Protein AF-A0A1N7I812-F1 (afdb_monomer_lite)

Organism: NCBI:txid112234

Structure (mmCIF, N/CA/C/O backbone):
data_AF-A0A1N7I812-F1
#
_entry.id   AF-A0A1N7I812-F1
#
loop_
_atom_site.group_PDB
_atom_site.id
_atom_site.type_symbol
_atom_site.label_atom_id
_atom_site.label_alt_id
_atom_site.label_comp_id
_atom_site.label_asym_id
_atom_site.label_entity_id
_atom_site.label_seq_id
_atom_site.pdbx_PDB_ins_code
_atom_site.Cartn_x
_atom_site.Cartn_y
_atom_site.Cartn_z
_atom_site.occupancy
_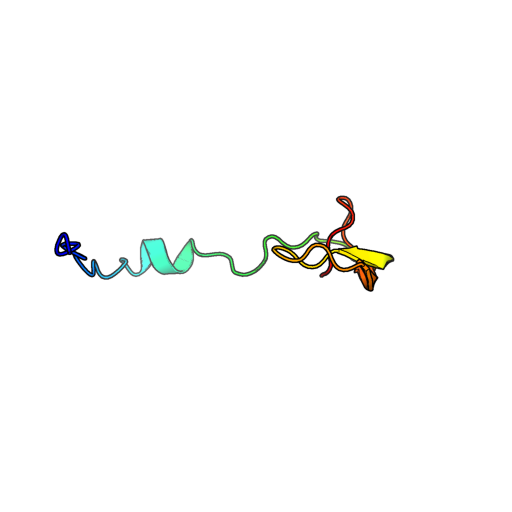atom_site.B_iso_or_equiv
_atom_site.auth_seq_id
_atom_site.auth_comp_id
_atom_site.auth_asym_id
_atom_site.auth_atom_id
_atom_site.pdbx_PDB_model_num
ATOM 1 N N . MET A 1 1 ? 17.103 19.021 26.079 1.00 49.38 1 MET A N 1
AT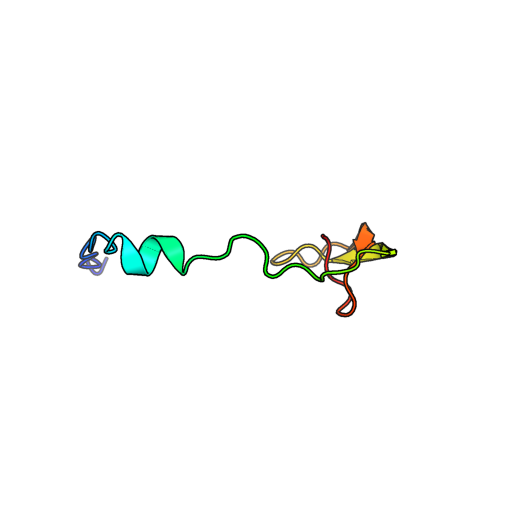OM 2 C CA . MET A 1 1 ? 16.175 18.166 25.301 1.00 49.38 1 MET A CA 1
ATOM 3 C C . MET A 1 1 ? 14.752 18.431 25.777 1.00 49.38 1 MET A C 1
ATOM 5 O O . MET A 1 1 ? 14.477 18.206 26.951 1.00 49.38 1 MET A O 1
ATOM 9 N N . LYS A 1 2 ? 13.867 18.978 24.933 1.00 58.94 2 LYS A N 1
ATOM 10 C CA . LYS A 1 2 ? 12.455 19.171 25.309 1.00 58.94 2 LYS A CA 1
ATOM 11 C C . LYS A 1 2 ? 11.799 17.794 25.444 1.00 58.94 2 LYS A C 1
ATOM 13 O O . LYS A 1 2 ? 11.840 17.010 24.502 1.00 58.94 2 LYS A O 1
ATOM 18 N N . LYS A 1 3 ? 11.224 17.493 26.611 1.00 63.69 3 LYS A N 1
ATOM 19 C CA . LYS A 1 3 ? 10.446 16.265 26.818 1.00 63.69 3 LYS A CA 1
ATOM 20 C C . LYS A 1 3 ? 9.174 16.368 25.972 1.00 63.69 3 LYS A C 1
ATOM 22 O O . LYS A 1 3 ? 8.315 17.197 26.261 1.00 63.69 3 LYS A O 1
ATOM 27 N N . LEU A 1 4 ? 9.074 15.568 24.912 1.00 68.25 4 LEU A N 1
ATOM 28 C CA . LEU A 1 4 ? 7.833 15.415 24.158 1.00 68.25 4 LEU A CA 1
ATOM 29 C C . LEU A 1 4 ? 6.831 14.697 25.066 1.00 68.25 4 LEU A C 1
ATOM 31 O O . LEU A 1 4 ? 7.062 13.565 25.484 1.00 68.25 4 LEU A O 1
ATOM 35 N N . ASN A 1 5 ? 5.737 15.373 25.411 1.00 69.62 5 ASN A N 1
ATOM 36 C CA . ASN A 1 5 ? 4.645 14.774 26.169 1.00 69.62 5 ASN A CA 1
ATOM 37 C C . ASN A 1 5 ? 3.809 13.905 25.217 1.00 69.62 5 ASN A C 1
ATOM 39 O O . ASN A 1 5 ? 2.793 14.347 24.680 1.00 69.62 5 ASN A O 1
ATOM 43 N N . ILE A 1 6 ? 4.295 12.695 24.930 1.00 72.25 6 ILE A N 1
ATOM 44 C CA . ILE A 1 6 ? 3.610 11.745 24.051 1.00 72.25 6 ILE A CA 1
ATOM 45 C C . ILE A 1 6 ? 2.443 11.142 24.836 1.00 72.25 6 ILE A C 1
ATOM 47 O O . ILE A 1 6 ? 2.590 10.158 25.557 1.00 72.25 6 ILE A O 1
ATOM 51 N N . GLN A 1 7 ? 1.261 11.738 24.694 1.00 74.38 7 GLN A N 1
ATOM 52 C CA . GLN A 1 7 ? 0.023 11.123 25.159 1.00 74.38 7 GLN A CA 1
ATOM 53 C C . GLN A 1 7 ? -0.325 9.954 24.232 1.00 74.38 7 GLN A C 1
ATOM 55 O O . GLN A 1 7 ? -0.882 10.151 23.151 1.00 74.38 7 GLN A O 1
ATOM 60 N N . GLN A 1 8 ? -0.013 8.726 24.648 1.00 71.75 8 GLN A N 1
ATOM 61 C CA . GLN A 1 8 ? -0.459 7.521 23.947 1.00 71.75 8 GLN A CA 1
ATOM 62 C C . GLN A 1 8 ? -1.975 7.351 24.122 1.00 71.75 8 GLN A C 1
ATOM 64 O O . GLN A 1 8 ? -2.455 6.730 25.070 1.00 71.75 8 GLN A O 1
ATOM 69 N N . LYS A 1 9 ? -2.760 7.933 23.209 1.00 80.06 9 LYS A N 1
ATOM 70 C CA . LYS A 1 9 ? -4.213 7.741 23.173 1.00 80.06 9 LYS A CA 1
ATOM 71 C C . LYS A 1 9 ? -4.536 6.440 22.443 1.00 80.06 9 LYS A C 1
ATOM 73 O O . LYS A 1 9 ? -4.242 6.299 21.259 1.00 80.06 9 LYS A O 1
ATOM 78 N N . LYS A 1 10 ? -5.185 5.499 23.137 1.00 84.44 10 LYS A N 1
ATOM 79 C CA . LYS A 1 10 ? -5.770 4.319 22.486 1.00 84.44 10 LYS A CA 1
ATOM 80 C C . LYS A 1 10 ? -6.856 4.763 21.507 1.00 84.44 10 LYS A C 1
ATOM 82 O O . LYS A 1 10 ? -7.767 5.506 21.869 1.00 84.44 10 LYS A O 1
ATOM 87 N N . LEU A 1 11 ? -6.773 4.269 20.276 1.00 85.81 11 LEU A N 1
ATOM 88 C CA . LEU A 1 11 ? -7.828 4.441 19.285 1.00 85.81 11 LEU A CA 1
ATOM 89 C C . LEU A 1 11 ? -9.063 3.624 19.680 1.00 85.81 11 LEU A C 1
ATOM 91 O O . LEU A 1 11 ? -8.961 2.518 20.212 1.00 85.81 11 LEU A O 1
ATOM 95 N N . SER A 1 12 ? -10.250 4.162 19.399 1.00 91.00 12 SER A N 1
ATOM 96 C CA . SER A 1 12 ? -11.497 3.416 19.573 1.00 91.00 12 SER A CA 1
ATOM 97 C C . SER A 1 12 ? -11.611 2.299 18.530 1.00 91.00 12 SER A C 1
ATOM 99 O O . SER A 1 12 ? -11.068 2.408 17.431 1.00 91.00 12 SER A O 1
ATOM 101 N N . LYS A 1 13 ? -12.396 1.247 18.815 1.00 86.69 13 LYS A N 1
ATOM 102 C CA . LYS A 1 13 ? -12.668 0.167 17.840 1.00 86.69 13 LYS A CA 1
ATOM 103 C C . LYS A 1 13 ? -13.192 0.703 16.500 1.00 86.69 13 LYS A C 1
ATOM 105 O O . LYS A 1 13 ? -12.835 0.187 15.448 1.00 86.69 13 LYS A O 1
ATOM 110 N N . LYS A 1 14 ? -14.021 1.754 16.532 1.00 87.38 14 LYS A N 1
ATOM 111 C CA . LYS A 1 14 ? -14.550 2.417 15.329 1.00 87.38 14 LYS A CA 1
ATOM 112 C C . LYS A 1 14 ? -13.452 3.137 14.540 1.00 87.38 14 LYS A C 1
ATOM 114 O O . LYS A 1 14 ? -13.502 3.121 13.318 1.00 87.38 14 LYS A O 1
ATOM 119 N N . ALA A 1 15 ? -12.482 3.749 15.220 1.00 84.44 15 ALA A N 1
ATOM 120 C CA . ALA A 1 15 ? -11.339 4.392 14.577 1.00 84.44 15 ALA A CA 1
ATOM 121 C C . ALA A 1 15 ? -10.377 3.360 13.977 1.00 84.44 15 ALA A C 1
ATOM 123 O O . ALA A 1 15 ? -9.964 3.525 12.838 1.00 84.44 15 ALA A O 1
ATOM 124 N N . LEU A 1 16 ? -10.108 2.260 14.686 1.00 84.25 16 LEU A N 1
ATOM 125 C CA . LEU A 1 16 ? -9.285 1.160 14.173 1.00 84.25 16 LEU A CA 1
ATOM 126 C C . LEU A 1 16 ? -9.864 0.562 12.884 1.00 84.25 16 LEU A C 1
ATOM 128 O O . LEU A 1 16 ? -9.133 0.366 11.926 1.00 84.25 16 LEU A O 1
ATOM 132 N N . LYS A 1 17 ? -11.187 0.358 12.816 1.00 84.19 17 LYS A N 1
ATOM 133 C CA . LYS A 1 17 ? -11.872 -0.119 11.598 1.00 84.19 17 LYS A CA 1
ATOM 134 C C . LYS A 1 17 ? -11.792 0.845 10.408 1.00 84.19 17 LYS A C 1
ATOM 136 O O . LYS A 1 17 ? -12.050 0.426 9.288 1.00 84.19 17 LYS A O 1
ATOM 141 N N . LYS A 1 18 ? -11.507 2.128 10.648 1.00 81.56 18 LYS A N 1
ATOM 142 C CA . LYS A 1 18 ? -11.316 3.136 9.595 1.00 81.56 18 LYS A CA 1
ATOM 143 C C . LYS A 1 18 ? -9.870 3.218 9.108 1.00 81.56 18 LYS A C 1
ATOM 145 O O . LYS A 1 18 ? -9.616 3.933 8.147 1.00 81.56 18 LYS A O 1
ATOM 150 N N . ILE A 1 19 ? -8.936 2.531 9.763 1.00 80.38 19 ILE A N 1
ATOM 151 C CA . ILE A 1 19 ? -7.573 2.403 9.258 1.00 80.38 19 ILE A CA 1
ATOM 152 C C . ILE A 1 19 ? -7.623 1.388 8.120 1.00 80.38 19 ILE A C 1
ATOM 154 O O . ILE A 1 19 ? -7.738 0.188 8.357 1.00 80.38 19 ILE A O 1
ATOM 158 N N . SER A 1 20 ? -7.565 1.869 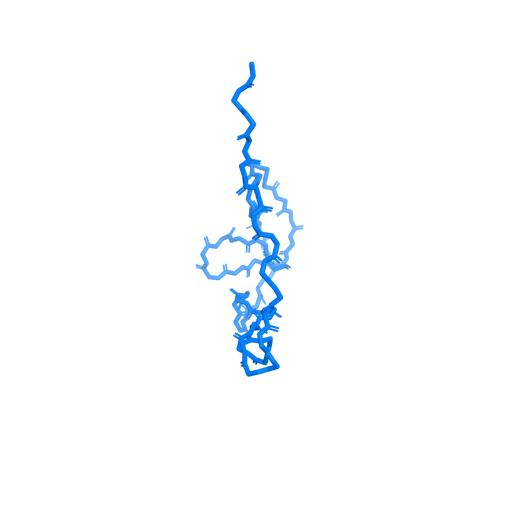6.886 1.00 72.94 20 SER A N 1
ATOM 159 C CA . SER A 1 20 ? -7.350 1.032 5.712 1.00 72.94 20 SER A CA 1
ATOM 160 C C . SER A 1 20 ? -5.849 0.932 5.442 1.00 72.94 20 SER A C 1
ATOM 162 O O . SER A 1 20 ? -5.187 1.915 5.118 1.00 72.94 20 SER A O 1
ATOM 164 N N . GLY A 1 21 ? -5.296 -0.271 5.595 1.00 61.28 21 GLY A N 1
ATOM 165 C CA . GLY A 1 21 ? -3.951 -0.605 5.129 1.00 61.28 21 GLY A CA 1
ATOM 166 C C . GLY A 1 21 ? -4.031 -1.016 3.667 1.00 61.28 21 GLY A C 1
ATOM 167 O O . GLY A 1 21 ? -4.164 -2.197 3.376 1.00 61.28 21 GLY A O 1
ATOM 168 N N . GLY A 1 22 ? -4.071 -0.041 2.762 1.00 56.06 22 GLY A N 1
ATOM 169 C CA . GLY A 1 22 ? -4.293 -0.324 1.343 1.00 56.06 22 GLY A CA 1
ATOM 170 C C . GLY A 1 22 ? -4.611 0.917 0.524 1.00 56.06 22 GLY A C 1
ATOM 171 O O . GLY A 1 22 ? -5.534 0.899 -0.271 1.00 56.06 22 GLY A O 1
ATOM 172 N N . GLY A 1 23 ? -3.885 2.015 0.753 1.00 57.12 23 GLY A N 1
ATOM 173 C CA . GLY A 1 23 ? -3.896 3.177 -0.146 1.00 57.12 23 GLY A CA 1
ATOM 174 C C . GLY A 1 23 ? -2.964 3.003 -1.351 1.00 57.12 23 GLY A C 1
ATOM 175 O O . GLY A 1 23 ? -2.569 3.995 -1.957 1.00 57.12 23 GLY A O 1
ATOM 176 N N . GLY A 1 24 ? -2.539 1.767 -1.633 1.00 58.94 24 GLY A N 1
ATOM 177 C CA . GLY A 1 24 ? -1.910 1.433 -2.903 1.00 58.94 24 GLY A CA 1
ATOM 178 C C . GLY A 1 24 ? -2.945 1.529 -4.023 1.00 58.94 24 GLY A C 1
ATOM 179 O O . GLY A 1 24 ? -4.147 1.518 -3.752 1.00 58.94 24 GLY A O 1
ATOM 180 N N . PRO A 1 25 ? -2.516 1.676 -5.276 1.00 61.66 25 PRO A N 1
ATOM 181 C CA . PRO A 1 25 ? -3.450 1.670 -6.393 1.00 61.66 25 PRO A CA 1
ATOM 182 C C . PRO A 1 25 ? -4.238 0.352 -6.431 1.00 61.66 25 PRO A C 1
ATOM 184 O O . PRO A 1 25 ? -3.715 -0.711 -6.109 1.00 61.66 25 PRO A O 1
ATOM 187 N N . ASP A 1 26 ? -5.465 0.399 -6.942 1.00 66.44 26 ASP A N 1
ATOM 188 C CA . ASP A 1 26 ? -6.233 -0.817 -7.249 1.00 66.44 26 ASP A CA 1
ATOM 189 C C . ASP A 1 26 ? -5.588 -1.659 -8.370 1.00 66.44 26 ASP A C 1
ATOM 191 O O . ASP A 1 26 ? -5.964 -2.806 -8.596 1.00 66.44 26 ASP A O 1
ATOM 195 N N . ILE A 1 27 ? -4.640 -1.076 -9.114 1.00 73.56 27 ILE A N 1
ATOM 196 C CA . ILE A 1 27 ? -3.978 -1.680 -10.272 1.00 73.56 27 ILE A CA 1
ATOM 197 C C . ILE A 1 27 ? -2.482 -1.392 -10.183 1.00 73.56 27 ILE A C 1
ATOM 199 O O . ILE A 1 27 ? -2.074 -0.229 -10.237 1.00 73.56 27 ILE A O 1
ATOM 203 N N . CYS A 1 28 ? -1.688 -2.457 -10.119 1.00 85.88 28 CYS A N 1
ATOM 204 C CA . CYS A 1 28 ? -0.240 -2.391 -10.243 1.00 85.88 28 CYS A CA 1
ATOM 205 C C . CYS A 1 28 ? 0.189 -2.930 -11.610 1.00 85.88 28 CYS A C 1
ATOM 207 O O . CYS A 1 28 ? -0.333 -3.948 -12.069 1.00 85.88 28 CYS A O 1
ATOM 209 N N . MET A 1 29 ? 1.107 -2.229 -12.268 1.00 88.19 29 MET A N 1
ATOM 210 C CA . MET A 1 29 ? 1.633 -2.579 -13.592 1.00 88.19 29 MET A CA 1
ATOM 211 C C . MET A 1 29 ? 3.124 -2.880 -13.482 1.00 88.19 29 MET A C 1
ATOM 213 O O . MET A 1 29 ? 3.809 -2.230 -12.700 1.00 88.19 29 MET A O 1
ATOM 217 N N . ASP A 1 30 ? 3.646 -3.813 -14.273 1.00 92.06 30 ASP A N 1
ATOM 218 C CA . ASP A 1 30 ? 5.094 -4.034 -14.335 1.00 92.06 30 ASP A CA 1
ATOM 219 C C . ASP A 1 30 ? 5.806 -2.786 -14.882 1.00 92.06 30 ASP A C 1
ATOM 221 O O . ASP A 1 30 ? 5.403 -2.216 -15.903 1.00 92.06 30 ASP A O 1
ATOM 225 N N . GLY A 1 31 ? 6.871 -2.350 -14.211 1.00 90.75 31 GLY A N 1
ATOM 226 C CA . GLY A 1 31 ? 7.640 -1.180 -14.622 1.00 90.75 31 GLY A CA 1
ATOM 227 C C . GLY A 1 31 ? 8.751 -0.801 -13.648 1.00 90.75 31 GLY A C 1
ATOM 228 O O . GLY A 1 31 ? 9.135 -1.566 -12.769 1.00 90.75 31 GLY A O 1
ATOM 229 N N . PHE A 1 32 ? 9.285 0.406 -13.822 1.00 92.12 32 PHE A N 1
ATOM 230 C CA . PHE A 1 32 ? 10.162 1.022 -12.831 1.00 92.12 32 PHE A CA 1
ATOM 231 C C . PHE A 1 32 ? 9.314 1.809 -11.831 1.00 92.12 32 PHE A C 1
ATOM 233 O O . PHE A 1 32 ? 8.482 2.619 -12.236 1.00 92.12 32 PHE A O 1
ATOM 240 N N . CYS A 1 33 ? 9.534 1.587 -10.540 1.00 91.88 33 CYS A N 1
ATOM 241 C CA . CYS A 1 33 ? 8.782 2.205 -9.458 1.00 91.88 33 CYS A CA 1
ATOM 242 C C . CYS A 1 33 ? 9.707 2.816 -8.402 1.00 91.88 33 CYS A C 1
ATOM 244 O O . CYS A 1 33 ? 10.839 2.368 -8.211 1.00 91.88 33 CYS A O 1
ATOM 246 N N . MET A 1 34 ? 9.218 3.850 -7.718 1.00 92.12 34 MET A N 1
ATOM 247 C CA . MET A 1 34 ? 9.899 4.499 -6.596 1.00 92.12 34 MET A CA 1
ATOM 248 C C . MET A 1 34 ? 9.313 4.020 -5.266 1.00 92.12 34 MET A C 1
ATOM 250 O O . MET A 1 34 ? 8.092 4.018 -5.086 1.00 92.12 34 MET A O 1
ATOM 254 N N . GLU A 1 35 ? 10.146 3.644 -4.299 1.00 86.94 35 GLU A N 1
ATOM 255 C CA . GLU A 1 35 ? 9.630 3.326 -2.964 1.00 86.94 35 GLU A CA 1
ATOM 256 C C . GLU A 1 35 ? 9.157 4.586 -2.226 1.00 86.94 35 GLU A C 1
ATOM 258 O O . GLU A 1 35 ? 9.801 5.637 -2.244 1.00 86.94 35 GLU A O 1
ATOM 263 N N . ARG A 1 36 ? 8.017 4.498 -1.528 1.00 82.62 36 ARG A N 1
ATOM 264 C CA . ARG A 1 36 ? 7.481 5.632 -0.759 1.00 82.62 36 ARG A CA 1
ATOM 265 C C . ARG A 1 36 ? 8.406 5.963 0.412 1.00 82.62 36 ARG A C 1
ATOM 267 O O . ARG A 1 36 ? 8.436 5.246 1.406 1.00 82.62 36 ARG A O 1
ATOM 274 N N . GLY A 1 37 ? 9.098 7.095 0.312 1.00 82.50 37 GLY A N 1
ATOM 275 C CA . GLY A 1 37 ? 10.071 7.541 1.315 1.00 82.50 37 GLY A CA 1
ATOM 276 C C . GLY A 1 37 ? 11.524 7.230 0.953 1.00 82.50 37 GLY A C 1
ATOM 277 O O . GLY A 1 37 ? 12.413 7.598 1.718 1.00 82.50 37 GLY A O 1
ATOM 278 N N . SER A 1 38 ? 11.763 6.621 -0.210 1.00 83.62 38 SER A N 1
ATOM 279 C CA . SER A 1 38 ? 13.082 6.485 -0.824 1.00 83.62 38 SER A CA 1
ATOM 280 C C . SER A 1 38 ? 13.160 7.322 -2.105 1.00 83.62 38 SER A C 1
ATOM 282 O O . SER A 1 38 ? 12.141 7.639 -2.714 1.00 83.62 38 SER A O 1
ATOM 284 N N . ASN A 1 39 ? 14.380 7.663 -2.519 1.00 83.06 39 ASN A N 1
ATOM 285 C CA . ASN A 1 39 ? 14.661 8.241 -3.840 1.00 83.06 39 ASN A CA 1
ATOM 286 C C . ASN A 1 39 ? 15.205 7.187 -4.820 1.00 83.06 39 ASN A C 1
ATOM 288 O O . ASN A 1 39 ? 15.698 7.531 -5.893 1.00 83.06 39 ASN A O 1
ATOM 292 N N . GLU A 1 40 ? 15.166 5.912 -4.439 1.00 89.06 40 GLU A N 1
ATOM 293 C CA . GLU A 1 40 ? 15.646 4.809 -5.259 1.00 89.06 40 GLU A CA 1
ATOM 294 C C . GLU A 1 40 ? 14.546 4.318 -6.203 1.00 89.06 40 GLU A C 1
ATOM 296 O O . GLU A 1 40 ? 13.378 4.189 -5.825 1.00 89.06 40 GLU A O 1
ATOM 301 N N . VAL A 1 41 ? 14.942 4.062 -7.450 1.00 90.69 41 VAL A N 1
ATOM 302 C CA . VAL A 1 41 ? 14.079 3.511 -8.495 1.00 90.69 41 VAL A CA 1
ATOM 303 C C . VAL A 1 41 ? 14.456 2.052 -8.702 1.00 90.69 41 VAL A C 1
ATOM 305 O O . VAL A 1 41 ? 15.625 1.743 -8.937 1.00 90.69 41 VAL A O 1
ATOM 308 N N . GLN A 1 42 ? 13.465 1.168 -8.657 1.00 91.56 42 GLN A N 1
ATOM 309 C CA . GLN A 1 42 ? 13.646 -0.271 -8.835 1.00 91.56 42 GLN A CA 1
ATOM 310 C C . GLN A 1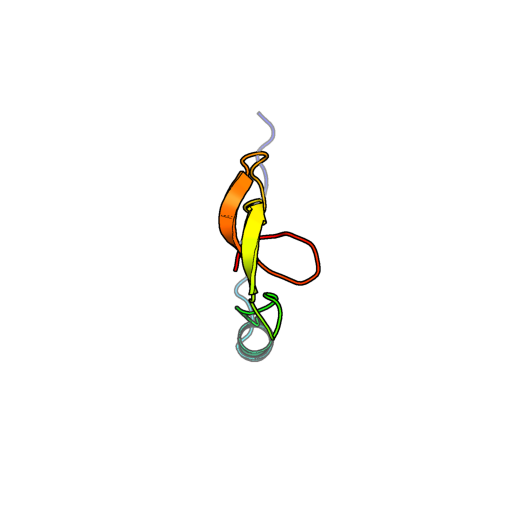 42 ? 12.644 -0.846 -9.835 1.00 91.56 42 GLN A C 1
ATOM 312 O O . GLN A 1 42 ? 11.607 -0.248 -10.108 1.00 91.56 42 GLN A O 1
ATOM 317 N N . LEU A 1 43 ? 12.966 -2.005 -10.406 1.00 92.00 43 LEU A N 1
ATOM 318 C CA . LEU A 1 43 ? 12.032 -2.775 -11.228 1.00 92.00 43 LEU A CA 1
ATOM 319 C C . LEU A 1 43 ? 11.026 -3.486 -10.318 1.00 92.00 43 LEU A C 1
ATOM 321 O O . LEU A 1 43 ? 11.426 -4.188 -9.390 1.00 92.00 43 LEU A O 1
ATOM 325 N N . GLY A 1 44 ? 9.736 -3.319 -10.590 1.00 89.75 44 GLY A N 1
ATOM 326 C CA . GLY A 1 44 ? 8.671 -3.904 -9.787 1.00 89.75 44 GLY A CA 1
ATOM 327 C C . GLY A 1 44 ? 7.275 -3.529 -10.275 1.00 89.75 44 GLY A C 1
ATOM 328 O O . GLY A 1 44 ? 7.077 -3.058 -11.394 1.00 89.75 44 GLY A O 1
ATOM 329 N N . LEU A 1 45 ? 6.295 -3.753 -9.407 1.00 89.38 45 LEU A N 1
ATOM 330 C CA . LEU A 1 45 ? 4.903 -3.411 -9.651 1.00 89.38 45 LEU A CA 1
ATOM 331 C C . LEU A 1 45 ? 4.674 -1.944 -9.272 1.00 89.38 45 LEU A C 1
ATOM 333 O O . LEU A 1 45 ? 4.744 -1.577 -8.102 1.00 89.38 45 LEU A O 1
ATOM 337 N N . MET A 1 46 ? 4.421 -1.094 -10.263 1.00 90.75 46 MET A N 1
ATOM 338 C CA . MET A 1 46 ? 4.223 0.341 -10.083 1.00 90.75 46 MET A CA 1
ATOM 339 C C . MET A 1 46 ? 2.747 0.734 -10.072 1.00 90.75 46 MET A C 1
ATOM 341 O O . MET A 1 46 ? 1.912 0.159 -10.776 1.00 90.75 46 MET A O 1
ATOM 345 N N . ASP A 1 47 ? 2.445 1.778 -9.311 1.00 88.44 47 ASP A N 1
ATOM 346 C CA . ASP A 1 47 ? 1.168 2.463 -9.312 1.00 88.44 47 ASP A CA 1
ATOM 347 C C . ASP A 1 47 ? 1.056 3.520 -10.414 1.00 88.44 47 ASP A C 1
ATOM 349 O O . ASP A 1 47 ? 2.018 3.863 -11.099 1.00 88.44 47 ASP A O 1
ATOM 353 N N . ARG A 1 48 ? -0.148 4.081 -10.581 1.00 83.06 48 ARG A N 1
ATOM 354 C CA . ARG A 1 48 ? -0.405 5.148 -11.569 1.00 83.06 48 ARG A CA 1
ATOM 355 C C . ARG A 1 48 ? 0.374 6.442 -11.307 1.00 83.06 48 ARG A C 1
ATOM 357 O O . ARG A 1 48 ? 0.401 7.308 -12.174 1.00 83.06 48 ARG A O 1
ATOM 364 N N . ASN A 1 49 ? 0.965 6.580 -10.127 1.00 86.69 49 ASN A N 1
ATOM 365 C CA . ASN A 1 49 ? 1.757 7.727 -9.704 1.00 86.69 49 ASN A CA 1
ATOM 366 C C . ASN A 1 49 ? 3.271 7.430 -9.766 1.00 86.69 49 ASN A C 1
ATOM 368 O O . ASN A 1 49 ? 4.061 8.289 -9.382 1.00 86.69 49 ASN A O 1
ATOM 372 N N . GLY A 1 50 ? 3.677 6.243 -10.240 1.00 86.06 50 GLY A N 1
ATOM 373 C CA . GLY A 1 50 ? 5.074 5.820 -10.348 1.00 86.06 50 GLY A CA 1
ATOM 374 C C . GLY A 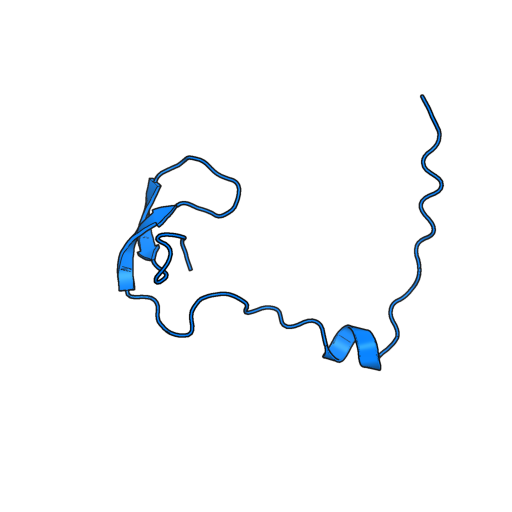1 50 ? 5.699 5.305 -9.045 1.00 86.06 50 GLY A C 1
ATOM 375 O O . GLY A 1 50 ? 6.915 5.120 -8.993 1.00 86.06 50 GLY A O 1
ATOM 376 N N . TYR A 1 51 ? 4.908 5.059 -7.997 1.00 88.44 51 TYR A N 1
ATOM 377 C CA . TYR A 1 51 ? 5.387 4.455 -6.749 1.00 88.44 51 TYR A CA 1
ATOM 378 C C . TYR A 1 51 ? 5.220 2.941 -6.748 1.00 88.44 51 TYR A C 1
ATOM 380 O O . TYR A 1 51 ? 4.306 2.417 -7.378 1.00 88.44 51 TYR A O 1
ATOM 388 N N . CYS A 1 52 ? 6.066 2.236 -6.003 1.00 87.50 52 CYS A N 1
ATOM 389 C CA . CYS A 1 52 ? 5.916 0.797 -5.836 1.00 87.50 52 CYS A CA 1
ATOM 390 C C . CYS A 1 52 ? 4.632 0.465 -5.060 1.00 87.50 52 CYS A C 1
ATOM 392 O O . CYS A 1 52 ? 4.298 1.116 -4.055 1.00 87.50 52 CYS A O 1
ATOM 394 N N . CYS A 1 53 ? 3.923 -0.537 -5.571 1.00 82.88 53 CYS A N 1
ATOM 395 C CA . CYS A 1 53 ? 3.094 -1.429 -4.779 1.00 82.88 53 CYS A CA 1
ATOM 396 C C . CYS A 1 53 ? 4.018 -2.380 -3.994 1.00 82.88 53 CYS A C 1
ATOM 398 O O . CYS A 1 53 ? 3.671 -2.654 -2.832 1.00 82.88 53 CYS A O 1
#

Sequence (53 aa):
MKKLNIQQKKLSKKALKKISGGGGPDICMDGFCMERGSNEVQLGLMDRNGYCC

Secondary structure (DSSP, 8-state):
--------PPPPHHHHTT--S--S-S--EEEEEE-TT---EEEEEE-TTSBB-

InterPro domains:
  IPR010133 Bacteriocin-typ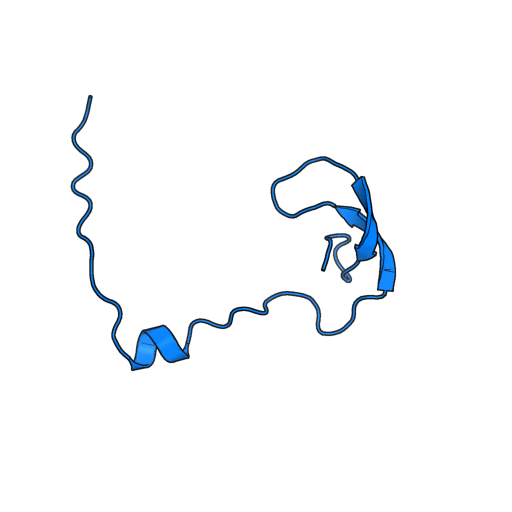e signal sequence [TIGR01847] (9-22)

Foldseek 3Di:
DDPDPDPPDDDDPVRVVVDDPDPADPAWDFDWAAADVDPDIDTATAGPVRHHD

pLDDT: mean 80.27, std 11.36, range [49.38, 92.12]

Radius of gyration: 17.08 Å; chains: 1; bounding box: 31×23×41 Å